Protein 5A1Q (pdb70)

Sequence (131 aa):
HITYKKLLDELKKEIGPIAKIIFLNKAESLGYDDVDDSNYKEILSVLKNKELREYVEIVEERLEKEGHIITYKKLLDELKKEIGPIAKIFLNNKAESSLGYDDVDDSSNYKEEEILSSSVLKNKELREYVEIVEERLEKE

B-factor: mean 31.56, std 14.57, range [15.2, 111.77]

Foldseek 3Di:
DDWPVNLLVLLCVQPNPCSVVLLVVCVVVVDPIDDPVCPVVSLVVQCPVVCVVSSVVSVVVVVVVD/DDWPVNLLVLLCVQVNPCSVVLLVVCVVVPDPTDDPVPPVVSLVVQCPPVCVVSSVVSVVVVVVD

Radius of gyration: 15.51 Å; Cα contacts (8 Å, |Δi|>4): 151; chains: 2; bounding box: 26×46×26 Å

Structure (mmCIF, N/CA/C/O backbone):
data_5A1Q
#
_entry.id   5A1Q
#
_cell.length_a   42.500
_cell.length_b   56.720
_cell.length_c   62.910
_cell.angle_alpha   90.00
_cell.angle_beta   90.00
_cell.angle_gamma   90.00
#
_symmetry.space_group_name_H-M   'P 21 21 21'
#
loop_
_entity.id
_entity.type
_entity.pdbx_description
1 polymer AF1502
2 non-polymer 'SULFATE ION'
3 water water
#
loop_
_atom_site.group_PDB
_atom_site.id
_atom_site.type_symbol
_atom_site.label_atom_id
_atom_site.label_alt_id
_atom_site.label_comp_id
_atom_site.label_asym_id
_atom_site.label_entity_id
_atom_site.label_seq_id
_atom_site.pdbx_PDB_ins_code
_atom_site.Cartn_x
_atom_site.Cartn_y
_atom_site.Cartn_z
_atom_site.occupancy
_atom_site.B_iso_or_equiv
_atom_site.auth_seq_id
_atom_site.auth_comp_id
_atom_site.auth_asym_id
_atom_site.auth_atom_id
_atom_site.pdbx_PDB_model_num
ATOM 1 N N . HIS A 1 3 ? 42.044 17.343 12.242 1.00 53.96 0 HIS A N 1
ATOM 2 C CA . HIS A 1 3 ? 41.138 18.250 13.027 1.00 57.06 0 HIS A CA 1
ATOM 3 C C . HIS A 1 3 ? 41.252 19.739 12.678 1.00 50.11 0 HIS A C 1
ATOM 4 O O . HIS A 1 3 ? 40.403 20.528 13.123 1.00 49.32 0 HIS A O 1
ATOM 19 N N . ILE A 1 5 ? 40.612 23.242 11.007 1.00 29.81 2 ILE A N 1
ATOM 20 C CA . ILE A 1 5 ? 39.489 23.786 10.260 1.00 28.61 2 ILE A CA 1
ATOM 21 C C . ILE A 1 5 ? 40.061 24.202 8.879 1.00 35.77 2 ILE A C 1
ATOM 22 O O . ILE A 1 5 ? 41.159 24.760 8.797 1.00 38.45 2 ILE A O 1
ATOM 27 N N . THR A 1 6 ? 39.327 23.887 7.815 1.00 26.66 3 THR A N 1
ATOM 28 C CA . THR A 1 6 ? 39.682 24.285 6.449 1.00 24.74 3 THR A CA 1
ATOM 29 C C . THR A 1 6 ? 38.503 25.059 5.843 1.00 23.69 3 THR A C 1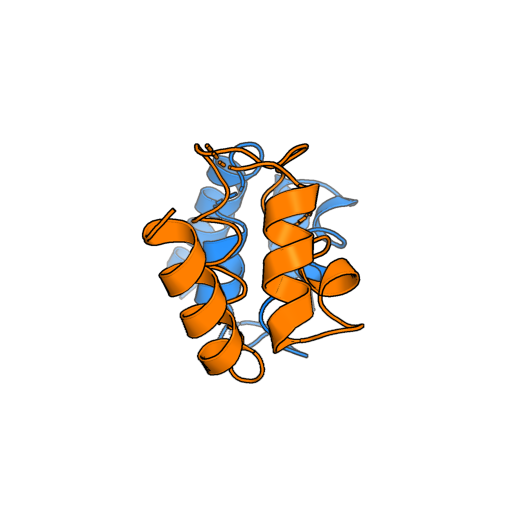
ATOM 30 O O . THR A 1 6 ? 37.350 25.053 6.333 1.00 23.85 3 THR A O 1
ATOM 34 N N . TYR A 1 7 ? 38.761 25.720 4.707 1.00 23.37 4 TYR A N 1
ATOM 35 C CA . TYR A 1 7 ? 37.685 26.267 3.956 1.00 22.85 4 TYR A CA 1
ATOM 36 C C . TYR A 1 7 ? 36.578 25.221 3.602 1.00 22.19 4 TYR A C 1
ATOM 37 O O . TYR A 1 7 ? 35.383 25.490 3.778 1.00 23.47 4 TYR A O 1
ATOM 46 N N . LYS A 1 8 ? 36.983 24.060 3.111 1.00 23.59 5 LYS A N 1
ATOM 47 C CA . LYS A 1 8 ? 36.015 23.032 2.753 1.00 30.45 5 LYS A CA 1
ATOM 48 C C . LYS A 1 8 ? 35.181 22.643 3.975 1.00 29.75 5 LYS A C 1
ATOM 49 O O . LYS A 1 8 ? 33.936 22.506 3.901 1.00 27.14 5 LYS A O 1
ATOM 52 N N . LYS A 1 9 ? 35.846 22.460 5.112 1.00 26.74 6 LYS A N 1
ATOM 53 C CA . LYS A 1 9 ? 35.138 22.047 6.319 1.00 31.51 6 LYS A CA 1
ATOM 54 C C . LYS A 1 9 ? 34.105 23.134 6.741 1.00 25.95 6 LYS A C 1
ATOM 55 O O . LYS A 1 9 ? 32.921 22.813 7.020 1.00 27.53 6 LYS A O 1
ATOM 61 N N . LEU A 1 10 ? 34.509 24.414 6.750 1.00 22.22 7 LEU A N 1
ATOM 62 C CA . LEU A 1 10 ? 33.701 25.449 7.229 1.00 21.63 7 LEU A CA 1
ATOM 63 C C . LEU A 1 10 ? 32.519 25.656 6.240 1.00 27.42 7 LEU A C 1
ATOM 64 O O . LEU A 1 10 ? 31.368 25.786 6.663 1.00 22.59 7 LEU A O 1
ATOM 69 N N . LEU A 1 11 ? 32.793 25.650 4.916 1.00 21.27 8 LEU A N 1
ATOM 70 C CA . LEU A 1 11 ? 31.731 25.778 3.939 1.00 21.95 8 LEU A CA 1
ATOM 71 C C . LEU A 1 11 ? 30.768 24.591 4.056 1.00 22.10 8 LEU A C 1
ATOM 72 O O . LEU A 1 11 ? 29.544 24.790 3.997 1.00 23.73 8 LEU A O 1
ATOM 77 N N . ASP A 1 12 ? 31.275 23.374 4.216 1.00 22.48 9 ASP A N 1
ATOM 78 C CA . ASP A 1 12 ? 30.391 22.206 4.367 1.00 27.55 9 ASP A CA 1
ATOM 79 C C . ASP A 1 12 ? 29.477 22.322 5.616 1.00 30.19 9 ASP A C 1
ATOM 80 O O . ASP A 1 12 ? 28.256 22.105 5.507 1.00 27.81 9 ASP A O 1
ATOM 85 N N . GLU A 1 13 ? 30.017 22.769 6.743 1.00 27.26 10 GLU A N 1
ATOM 86 C CA . GLU A 1 13 ? 29.176 22.960 7.937 1.00 27.56 10 GLU A CA 1
ATOM 87 C C . GLU A 1 13 ? 28.107 24.054 7.702 1.00 25.98 10 GLU A C 1
ATOM 88 O O . GLU A 1 13 ? 26.966 23.883 8.129 1.00 24.52 10 GLU A O 1
ATOM 94 N N . LEU A 1 14 ? 28.464 25.150 7.031 1.00 22.62 11 LEU A N 1
ATOM 95 C CA . LEU A 1 14 ? 27.525 26.220 6.830 1.00 20.82 11 LEU A CA 1
ATOM 96 C C . LEU A 1 14 ? 26.441 25.831 5.854 1.00 22.96 11 LEU A C 1
ATOM 97 O O . LEU A 1 14 ? 25.255 26.143 6.052 1.00 23.22 11 LEU A O 1
ATOM 102 N N . LYS A 1 15 ? 26.804 25.090 4.802 1.00 21.43 12 LYS A N 1
ATOM 103 C CA . LYS A 1 15 ? 25.822 24.669 3.822 1.00 26.81 12 LYS A CA 1
ATOM 104 C C . LYS A 1 15 ? 24.821 23.715 4.435 1.00 25.36 12 LYS A C 1
ATOM 105 O O . LYS A 1 15 ? 23.650 23.764 4.040 1.00 24.79 12 LYS A O 1
ATOM 111 N N . LYS A 1 16 ? 25.266 22.888 5.402 1.00 25.41 13 LYS A N 1
ATOM 112 C CA . LYS A 1 16 ? 24.338 22.006 6.115 1.00 32.46 13 LYS A CA 1
ATOM 113 C C . LYS A 1 16 ? 23.184 22.807 6.739 1.00 26.46 13 LYS A C 1
ATOM 114 O O . LYS A 1 16 ? 22.038 22.317 6.782 1.00 30.48 13 LYS A O 1
ATOM 120 N N . GLU A 1 17 ? 23.478 23.982 7.289 1.00 25.09 14 GLU A N 1
ATOM 121 C CA . GLU A 1 17 ? 22.468 24.824 7.953 1.00 26.15 14 GLU A CA 1
ATOM 122 C C . GLU A 1 17 ? 21.703 25.802 7.013 1.00 27.33 14 GLU A C 1
ATOM 123 O O . GLU A 1 17 ? 20.473 25.951 7.119 1.00 29.07 14 GLU A O 1
ATOM 129 N N . ILE A 1 18 ? 22.416 26.399 6.063 1.00 22.90 15 ILE A N 1
ATOM 130 C CA . ILE A 1 18 ? 22.019 27.608 5.314 1.00 22.44 15 ILE A CA 1
ATOM 131 C C . ILE A 1 18 ? 21.726 27.301 3.809 1.00 25.06 15 ILE A C 1
ATOM 132 O O . ILE A 1 18 ? 21.099 28.111 3.089 1.00 27.01 15 ILE A O 1
ATOM 137 N N . GLY A 1 19 ? 22.199 26.180 3.295 1.00 21.89 16 GLY A N 1
ATOM 138 C CA . GLY A 1 19 ? 22.059 25.836 1.878 1.00 22.12 16 GLY A CA 1
ATOM 139 C C . GLY A 1 19 ? 23.161 26.389 1.027 1.00 20.67 16 GLY A C 1
ATOM 140 O O . GLY A 1 19 ? 24.126 27.026 1.518 1.00 21.31 16 GLY A O 1
ATOM 141 N N . PRO A 1 20 ? 23.026 26.210 -0.303 1.00 21.86 17 PRO A N 1
ATOM 142 C CA . PRO A 1 20 ? 24.093 26.595 -1.236 1.00 20.94 17 PRO A CA 1
ATOM 143 C C . PRO A 1 20 ? 24.608 28.048 -1.137 1.00 22.79 17 PRO A C 1
ATOM 144 O O . PRO A 1 20 ? 25.782 28.341 -1.408 1.00 23.11 17 PRO A O 1
ATOM 148 N N . ILE A 1 21 ? 23.721 28.980 -0.762 1.00 20.39 18 ILE A N 1
ATOM 149 C CA . ILE A 1 21 ? 24.070 30.380 -0.636 1.00 20.41 18 ILE A CA 1
ATOM 150 C C . ILE A 1 21 ? 25.172 30.636 0.405 1.00 22.54 18 ILE A C 1
ATOM 151 O O . ILE A 1 21 ? 25.763 31.673 0.414 1.00 19.46 18 ILE A O 1
ATOM 156 N N . ALA A 1 22 ? 25.405 29.676 1.287 1.00 20.37 19 ALA A N 1
ATOM 157 C CA . ALA A 1 22 ? 26.484 29.831 2.277 1.00 19.40 19 ALA A CA 1
ATOM 158 C C . ALA A 1 22 ? 27.787 30.214 1.546 1.00 18.77 19 ALA A C 1
ATOM 159 O O . ALA A 1 22 ? 28.623 30.856 2.164 1.00 19.58 19 ALA A O 1
ATOM 161 N N . LYS A 1 23 ? 28.000 29.756 0.355 1.00 19.72 20 LYS A N 1
ATOM 162 C CA . LYS A 1 23 ? 29.252 30.014 -0.356 1.00 21.55 20 LYS A CA 1
ATOM 163 C C . LYS A 1 23 ? 29.430 31.547 -0.471 1.00 20.45 20 LYS A C 1
ATOM 164 O O . LYS A 1 23 ? 30.502 32.114 -0.204 1.00 20.13 20 LYS A O 1
ATOM 168 N N . ILE A 1 24 ? 28.392 32.239 -0.903 1.00 19.00 21 ILE A N 1
ATOM 169 C CA A ILE A 1 24 ? 28.591 33.678 -1.065 0.50 22.51 21 ILE A CA 1
ATOM 170 C CA B ILE A 1 24 ? 28.486 33.695 -1.053 0.50 21.14 21 ILE A CA 1
ATOM 171 C C . ILE A 1 24 ? 28.745 34.407 0.279 1.00 18.70 21 ILE A C 1
ATOM 172 O O . ILE A 1 24 ? 29.623 35.282 0.394 1.00 18.18 21 ILE A O 1
ATOM 181 N N . PHE A 1 25 ? 28.011 34.017 1.320 1.00 17.32 22 PHE A N 1
ATOM 182 C CA . PHE A 1 25 ? 28.178 34.680 2.604 1.00 18.51 22 PHE A CA 1
ATOM 183 C C . PHE A 1 25 ? 29.619 34.443 3.120 1.00 17.68 22 PHE A C 1
ATOM 184 O O . PHE A 1 25 ? 30.262 35.387 3.642 1.00 17.29 22 PHE A O 1
ATOM 192 N N . LEU A 1 26 ? 30.065 33.209 3.047 1.00 16.32 23 LEU A N 1
ATOM 193 C CA . LEU A 1 26 ? 31.433 32.889 3.563 1.00 19.98 23 LEU A CA 1
ATOM 194 C C . LEU A 1 26 ? 32.481 33.741 2.774 1.00 19.41 23 LEU A C 1
ATOM 195 O O . LEU A 1 26 ? 33.393 34.323 3.367 1.00 16.43 23 LEU A O 1
ATOM 200 N N . ASN A 1 27 ? 32.390 33.721 1.446 1.00 16.20 24 ASN A N 1
ATOM 201 C CA . ASN A 1 27 ? 33.395 34.395 0.638 1.00 16.47 24 ASN A CA 1
ATOM 202 C C . ASN A 1 27 ? 33.326 35.953 0.934 1.00 16.64 24 ASN A C 1
ATOM 203 O O . ASN A 1 27 ? 34.380 36.615 1.073 1.00 17.84 24 ASN A O 1
ATOM 208 N N . LYS A 1 28 ? 32.112 36.522 0.986 1.00 17.50 25 LYS A N 1
ATOM 209 C CA . LYS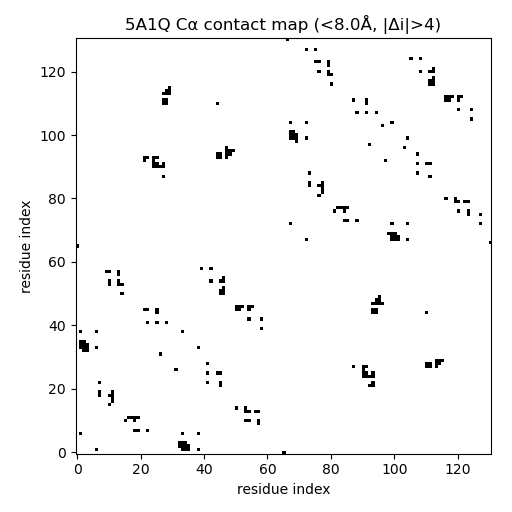 A 1 28 ? 32.023 37.973 1.211 1.00 16.29 25 LYS A CA 1
ATOM 210 C C . LYS A 1 28 ? 32.571 38.343 2.640 1.00 15.69 25 LYS A C 1
ATOM 211 O O . LYS A 1 28 ? 33.257 39.383 2.806 1.00 17.38 25 LYS A O 1
ATOM 217 N N . ALA A 1 29 ? 32.338 37.486 3.654 1.00 15.61 26 ALA A N 1
ATOM 218 C CA . ALA A 1 29 ? 32.882 37.776 4.975 1.00 17.14 26 ALA A CA 1
ATOM 219 C C . ALA A 1 29 ? 34.437 37.732 4.924 1.00 15.68 26 ALA A C 1
ATOM 220 O O . ALA A 1 29 ? 35.123 38.572 5.469 1.00 16.44 26 ALA A O 1
ATOM 230 N N . GLU A 1 31 ? 36.436 38.095 2.385 1.00 16.54 28 GLU A N 1
ATOM 231 C CA . GLU A 1 31 ? 36.952 39.188 1.543 1.00 19.61 28 GLU A CA 1
ATOM 232 C C . GLU A 1 31 ? 36.894 40.533 2.328 1.00 19.99 28 GLU A C 1
ATOM 233 O O . GLU A 1 31 ? 37.857 41.307 2.266 1.00 19.94 28 GLU A O 1
ATOM 239 N N . SER A 1 32 ? 35.789 40.744 3.062 1.00 16.74 29 SER A N 1
ATOM 240 C CA . SER A 1 32 ? 35.676 41.989 3.882 1.00 18.14 29 SER A CA 1
ATOM 241 C C . SER A 1 32 ? 36.784 42.062 4.911 1.00 17.81 29 SER A C 1
ATOM 242 O O . SER A 1 32 ? 37.314 43.128 5.183 1.00 18.31 29 SER A O 1
ATOM 245 N N . LEU A 1 33 ? 37.138 40.920 5.517 1.00 17.52 30 LEU A N 1
ATOM 246 C CA . LEU A 1 33 ? 38.160 40.850 6.527 1.00 17.15 30 LEU A CA 1
ATOM 247 C C . LEU A 1 33 ? 39.603 40.823 6.005 1.00 17.49 30 LEU A C 1
ATOM 248 O O . LEU A 1 33 ? 40.531 41.092 6.789 1.00 21.84 30 LEU A O 1
ATOM 253 N N . GLY A 1 34 ? 39.754 40.558 4.710 1.00 18.25 31 GLY A N 1
ATOM 254 C CA . GLY A 1 34 ? 41.083 40.466 4.067 1.00 22.48 31 GLY A CA 1
ATOM 255 C C . GLY A 1 34 ? 41.729 39.122 4.326 1.00 21.80 31 GLY A C 1
ATOM 256 O O . GLY A 1 34 ? 42.977 39.017 4.348 1.00 23.91 31 GLY A O 1
ATOM 257 N N . TYR A 1 35 ? 40.926 38.083 4.550 1.00 21.46 32 TYR A N 1
ATOM 258 C CA . TYR A 1 35 ? 41.474 36.707 4.753 1.00 20.99 32 TYR A CA 1
ATOM 259 C C . TYR A 1 35 ? 41.355 35.883 3.431 1.00 20.49 32 TYR A C 1
ATOM 260 O O . TYR A 1 35 ? 40.285 35.819 2.844 1.00 24.40 32 TYR A O 1
ATOM 269 N N . ASP A 1 36 ? 42.478 35.269 2.970 1.00 24.50 33 ASP A N 1
ATOM 270 C CA . ASP A 1 36 ? 42.452 34.487 1.732 1.00 27.17 33 ASP A CA 1
ATOM 271 C C . ASP A 1 36 ? 42.374 32.990 1.986 1.00 32.19 33 ASP A C 1
ATOM 272 O O . ASP A 1 36 ? 42.269 32.199 1.042 1.00 32.26 33 ASP A O 1
ATOM 277 N N . ASP A 1 37 ? 42.309 32.609 3.253 1.00 24.30 34 ASP A N 1
ATOM 278 C CA . ASP A 1 37 ? 42.044 31.218 3.554 1.00 25.20 34 ASP A CA 1
ATOM 279 C C . ASP A 1 37 ? 41.303 31.106 4.886 1.00 25.28 34 ASP A C 1
ATOM 280 O O . ASP A 1 37 ? 41.033 32.123 5.540 1.00 23.83 34 ASP A O 1
ATOM 285 N N . VAL A 1 38 ? 40.957 29.878 5.235 1.00 24.48 35 VAL A N 1
ATOM 286 C CA . VAL A 1 38 ? 40.312 29.576 6.495 1.00 23.12 35 VAL A CA 1
ATOM 287 C C . VAL A 1 38 ? 41.245 28.654 7.242 1.00 23.59 35 VAL A C 1
ATOM 288 O O . VAL A 1 38 ? 41.721 27.644 6.701 1.00 27.46 35 VAL A O 1
ATOM 292 N N . ASP A 1 39 ? 41.516 28.992 8.516 1.00 22.37 36 ASP A N 1
ATOM 293 C CA . ASP A 1 39 ? 42.346 28.142 9.343 1.00 23.95 36 ASP A CA 1
ATOM 294 C C . ASP A 1 39 ? 41.981 28.272 10.833 1.00 21.92 36 ASP A C 1
ATOM 295 O O . ASP A 1 39 ? 41.014 28.956 11.157 1.00 21.86 36 ASP A O 1
ATOM 300 N N . ASP A 1 40 ? 42.695 27.506 11.680 1.00 25.70 37 ASP A N 1
ATOM 301 C CA . ASP A 1 40 ? 42.354 27.544 13.121 1.00 30.94 37 ASP A CA 1
ATOM 302 C C . ASP A 1 40 ? 42.451 28.951 13.704 1.00 26.51 37 ASP A C 1
ATOM 303 O O . ASP A 1 40 ? 41.733 29.298 14.653 1.00 30.08 37 ASP A O 1
ATOM 308 N N . SER A 1 41 ? 43.334 29.765 13.142 1.00 25.16 38 SER A N 1
ATOM 309 C CA . SER A 1 41 ? 43.555 31.096 13.706 1.00 27.74 38 SER A CA 1
ATOM 310 C C . SER A 1 41 ? 42.457 32.085 13.380 1.00 27.06 38 SER A C 1
ATOM 311 O O . SER A 1 41 ? 42.306 33.048 14.142 1.00 27.55 38 SER A O 1
ATOM 314 N N . ASN A 1 42 ? 41.703 31.889 12.277 1.00 23.91 39 ASN A N 1
ATOM 315 C CA . ASN A 1 42 ? 40.773 32.929 11.805 1.00 20.25 39 ASN A CA 1
ATOM 316 C C . ASN A 1 42 ? 39.343 32.527 11.687 1.00 19.61 39 ASN A C 1
ATOM 317 O O . ASN A 1 42 ? 38.457 33.369 11.421 1.00 21.06 39 ASN A O 1
ATOM 322 N N . TYR A 1 43 ? 39.020 31.217 11.848 1.00 20.76 40 TYR A N 1
ATOM 323 C CA . TYR A 1 43 ? 37.652 30.825 11.617 1.00 19.68 40 TYR A CA 1
ATOM 324 C C . TYR A 1 43 ? 36.630 31.423 12.557 1.00 20.48 40 TYR A C 1
ATOM 325 O O . TYR A 1 43 ? 35.511 31.685 12.127 1.00 21.10 40 TYR A O 1
ATOM 334 N N . LYS A 1 44 ? 37.013 31.670 13.801 1.00 22.11 41 LYS A N 1
ATOM 335 C CA . LYS A 1 44 ? 36.029 32.149 14.740 1.00 22.66 41 LYS A CA 1
ATOM 336 C C . LYS A 1 44 ? 35.695 33.601 14.377 1.00 26.56 41 LYS A C 1
ATOM 337 O O . LYS A 1 44 ? 34.531 34.004 14.483 1.00 24.12 41 LYS A O 1
ATOM 343 N N . GLU A 1 45 ? 36.706 34.321 13.923 1.00 21.56 42 GLU A N 1
ATOM 344 C CA . GLU A 1 45 ? 36.461 35.719 13.460 1.00 25.28 42 GLU A CA 1
ATOM 345 C C . GLU A 1 45 ? 35.572 35.782 12.247 1.00 22.19 42 GLU A C 1
ATOM 346 O O . GLU A 1 45 ? 34.655 36.622 12.155 1.00 23.40 42 GLU A O 1
ATOM 352 N N . ILE A 1 46 ? 35.817 34.922 11.269 1.00 20.78 43 ILE A N 1
ATOM 353 C CA . ILE A 1 46 ? 34.896 34.794 10.163 1.00 20.25 43 ILE A CA 1
ATOM 354 C C . ILE A 1 46 ? 33.435 34.503 10.556 1.00 21.20 43 ILE A C 1
ATOM 355 O O . ILE A 1 46 ? 32.463 35.194 10.159 1.00 21.13 43 ILE A O 1
ATOM 360 N N . LEU A 1 47 ? 33.240 33.529 11.426 1.00 18.74 44 LEU A N 1
ATOM 361 C CA . LEU A 1 47 ? 31.933 33.265 11.943 1.00 19.22 44 LEU A CA 1
ATOM 362 C C . LEU A 1 47 ? 31.357 34.412 12.758 1.00 22.03 44 LEU A C 1
ATOM 363 O O . LEU A 1 47 ? 30.111 34.598 12.733 1.00 23.99 44 LEU A O 1
ATOM 368 N N . SER A 1 48 ? 32.180 35.158 13.484 1.00 21.43 45 SER A N 1
ATOM 369 C CA . SER A 1 48 ? 31.675 36.291 14.240 1.00 22.93 45 SER A CA 1
ATOM 370 C C . SER A 1 48 ? 30.976 37.320 13.287 1.00 24.06 45 SER A C 1
ATOM 371 O O . SER A 1 48 ? 29.949 37.922 13.648 1.00 23.14 45 SER A O 1
ATOM 374 N N . VAL A 1 49 ? 31.542 37.575 12.131 1.00 21.07 46 VAL A N 1
ATOM 375 C CA . VAL A 1 49 ? 30.885 38.444 11.124 1.00 20.63 46 VAL A CA 1
ATOM 376 C C . VAL A 1 49 ? 29.526 37.907 10.697 1.00 17.27 46 VAL A C 1
ATOM 377 O O . VAL A 1 49 ? 28.536 38.588 10.745 1.00 20.65 46 VAL A O 1
ATOM 381 N N . LEU A 1 50 ? 29.453 36.616 10.350 1.00 16.91 47 LEU A N 1
ATOM 382 C CA . LEU A 1 50 ? 28.246 36.026 9.896 1.00 19.76 47 LEU A CA 1
ATOM 383 C C . LEU A 1 50 ? 27.203 35.936 11.007 1.00 18.75 47 LEU A C 1
ATOM 384 O O . LEU A 1 50 ? 25.988 36.048 10.697 1.00 20.71 47 LEU A O 1
ATOM 389 N N . LYS A 1 51 ? 27.616 35.814 12.265 1.00 22.13 48 LYS A N 1
ATOM 390 C CA . LYS A 1 51 ? 26.665 35.873 13.379 1.00 22.90 48 LYS A CA 1
ATOM 391 C C . LYS A 1 51 ? 25.966 37.248 13.520 1.00 24.32 48 LYS A C 1
ATOM 392 O O . LYS A 1 51 ? 24.887 37.336 14.103 1.00 26.77 48 LYS A O 1
ATOM 411 N N . ASN A 1 53 ? 24.863 38.850 11.063 1.00 21.61 50 ASN A N 1
ATOM 412 C CA . ASN A 1 53 ? 23.789 38.844 10.066 1.00 22.25 50 ASN A CA 1
ATOM 413 C C . ASN A 1 53 ? 22.527 38.289 10.712 1.00 24.28 50 ASN A C 1
ATOM 414 O O . ASN A 1 53 ? 22.462 37.088 11.014 1.00 22.08 50 ASN A O 1
ATOM 419 N N . LYS A 1 54 ? 21.495 39.105 10.946 1.00 24.89 51 LYS A N 1
ATOM 420 C CA . LYS A 1 54 ? 20.311 38.653 11.687 1.00 23.24 51 LYS A CA 1
ATOM 421 C C . LYS A 1 54 ? 19.600 37.432 11.087 1.00 26.64 51 LYS A C 1
ATOM 422 O O . LYS A 1 54 ? 19.058 36.588 11.814 1.00 29.13 51 LYS A O 1
ATOM 425 N N . GLU A 1 55 ? 19.554 37.310 9.767 1.00 28.17 52 GLU A N 1
ATOM 426 C CA . GLU A 1 55 ? 18.916 36.164 9.142 1.00 28.42 52 GLU A CA 1
ATOM 427 C C . GLU A 1 55 ? 19.677 34.863 9.227 1.00 24.12 52 GLU A C 1
ATOM 428 O O . GLU A 1 55 ? 19.070 33.793 9.195 1.00 29.00 52 GLU A O 1
ATOM 434 N N . LEU A 1 56 ? 21.001 34.962 9.422 1.00 20.56 53 LEU A N 1
ATOM 435 C CA . LEU A 1 56 ? 21.893 33.808 9.550 1.00 21.66 53 LEU A CA 1
ATOM 436 C C . LEU A 1 56 ? 22.198 33.443 10.994 1.00 21.22 53 LEU A C 1
ATOM 437 O O . LEU A 1 56 ? 22.646 32.323 11.212 1.00 25.17 53 LEU A O 1
ATOM 442 N N . ARG A 1 57 ? 22.019 34.383 11.929 1.00 22.88 54 ARG A N 1
ATOM 443 C CA . ARG A 1 57 ? 22.609 34.278 13.288 1.00 23.35 54 ARG A CA 1
ATOM 444 C C . ARG A 1 57 ? 22.361 32.893 13.964 1.00 24.91 54 ARG A C 1
ATOM 445 O O . ARG A 1 57 ? 23.346 32.271 14.377 1.00 24.66 54 ARG A O 1
ATOM 453 N N . GLU A 1 58 ? 21.134 32.416 13.978 1.00 23.09 55 GLU A N 1
ATOM 454 C CA . GLU A 1 58 ? 20.883 31.142 14.675 1.00 24.86 55 GLU A CA 1
ATOM 455 C C . GLU A 1 58 ? 21.632 29.993 14.028 1.00 27.77 55 GLU A C 1
ATOM 456 O O . GLU 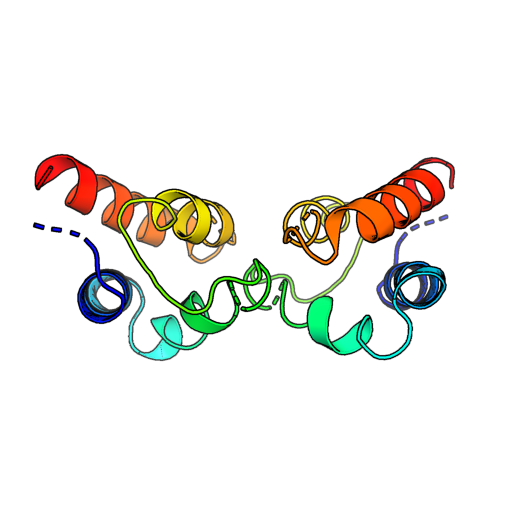A 1 58 ? 22.201 29.107 14.704 1.00 25.78 55 GLU A O 1
ATOM 462 N N . TYR A 1 59 ? 21.669 30.007 12.713 1.00 22.90 56 TYR A N 1
ATOM 463 C CA . TYR A 1 59 ? 22.279 28.931 11.957 1.00 21.49 56 TYR A CA 1
ATOM 464 C C . TYR A 1 59 ? 23.800 28.945 12.164 1.00 23.44 56 TYR A C 1
ATOM 465 O O . TYR A 1 59 ? 24.444 27.911 12.290 1.00 23.82 56 TYR A O 1
ATOM 474 N N . VAL A 1 60 ? 24.405 30.145 12.192 1.00 21.55 57 VAL A N 1
ATOM 475 C CA . VAL A 1 60 ? 25.844 30.275 12.451 1.00 23.24 57 VAL A CA 1
ATOM 476 C C . VAL A 1 60 ? 26.181 29.832 13.887 1.00 25.50 57 VAL A C 1
ATOM 477 O O . VAL A 1 60 ? 27.231 29.199 14.106 1.00 24.18 57 VAL A O 1
ATOM 481 N N . GLU A 1 61 ? 25.313 30.116 14.873 1.00 23.17 58 GLU A N 1
ATOM 482 C CA . GLU A 1 61 ? 25.474 29.720 16.258 1.00 26.10 58 GLU A CA 1
ATOM 483 C C . GLU A 1 61 ? 25.533 28.181 16.280 1.00 23.24 58 GLU A C 1
ATOM 484 O O . GLU A 1 61 ? 26.360 27.576 16.977 1.00 25.82 58 GLU A O 1
ATOM 490 N N . ILE A 1 62 ? 24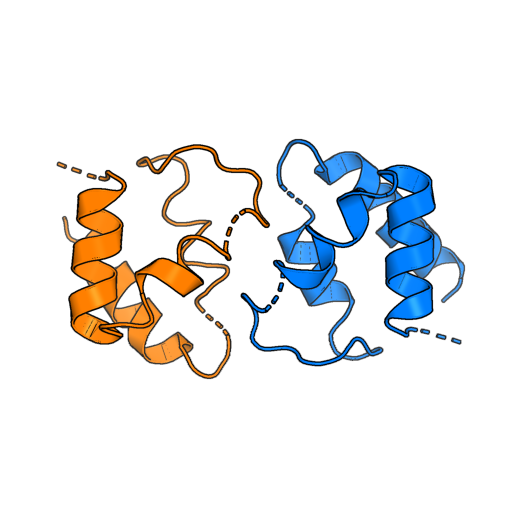.640 27.536 15.522 1.00 22.46 59 ILE A N 1
ATOM 491 C CA . ILE A 1 62 ? 24.623 26.053 15.461 1.00 22.96 59 ILE A CA 1
ATOM 492 C C . ILE A 1 62 ? 25.989 25.517 14.901 1.00 23.41 59 ILE A C 1
ATOM 493 O O . ILE A 1 62 ? 26.568 24.593 15.479 1.00 26.37 59 ILE A O 1
ATOM 498 N N . VAL A 1 63 ? 26.489 26.139 13.823 1.00 24.35 60 VAL A N 1
ATOM 499 C CA . VAL A 1 63 ? 27.826 25.723 13.309 1.00 23.69 60 VAL A CA 1
ATOM 500 C C . VAL A 1 63 ? 28.891 25.923 14.342 1.00 26.86 60 VAL A C 1
ATOM 501 O O . VAL A 1 63 ? 29.677 25.020 14.591 1.00 28.04 60 VAL A O 1
ATOM 505 N N . GLU A 1 64 ? 28.894 27.084 14.998 1.00 26.65 61 GLU A N 1
ATOM 506 C CA . GLU A 1 64 ? 29.889 27.300 16.079 1.00 32.74 61 GLU A CA 1
ATOM 507 C C . GLU A 1 64 ? 29.832 26.231 17.147 1.00 31.06 61 GLU A C 1
ATOM 508 O O . GLU A 1 64 ? 30.839 25.678 17.596 1.00 33.48 61 GLU A O 1
ATOM 514 N N . GLU A 1 65 ? 28.612 25.912 17.581 1.00 30.83 62 GLU A N 1
ATOM 515 C CA . GLU A 1 65 ? 28.410 24.925 18.582 1.00 29.98 62 GLU A CA 1
ATOM 516 C C . GLU A 1 65 ? 28.934 23.531 18.193 1.00 31.11 62 GLU A C 1
ATOM 517 O O . GLU A 1 65 ? 29.581 22.872 18.994 1.00 34.54 62 GLU A O 1
ATOM 523 N N . ARG A 1 66 ? 28.689 23.168 16.936 1.00 29.22 63 ARG A N 1
ATOM 524 C CA . ARG A 1 66 ? 29.131 21.870 16.394 1.00 32.31 63 ARG A CA 1
ATOM 525 C C . ARG A 1 66 ? 30.644 21.808 16.298 1.00 31.38 63 ARG A C 1
ATOM 526 O O . ARG A 1 66 ? 31.240 20.742 16.552 1.00 37.50 63 ARG A O 1
ATOM 534 N N . LEU A 1 67 ? 31.265 22.927 15.968 1.00 30.16 64 LEU A N 1
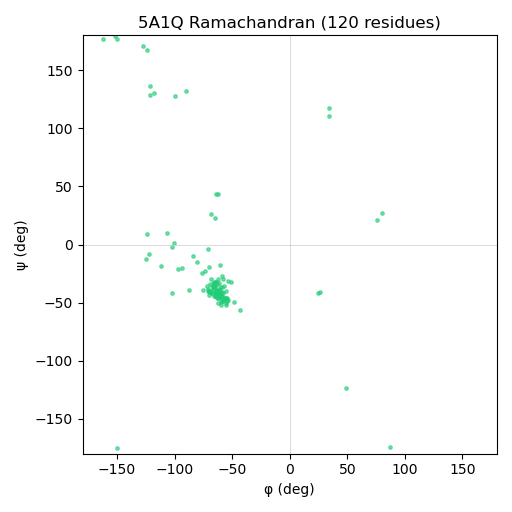ATOM 535 C CA . LEU A 1 67 ? 32.742 22.957 15.915 1.00 32.61 64 LEU A CA 1
ATOM 536 C C . LEU A 1 67 ? 33.337 22.862 17.287 1.00 44.39 64 LEU A C 1
ATOM 537 O O . LEU A 1 67 ? 34.298 22.126 17.464 1.00 43.35 64 LEU A O 1
ATOM 542 N N . GLU A 1 68 ? 32.744 23.552 18.273 1.00 40.46 65 GLU A N 1
ATOM 543 C CA . GLU A 1 68 ? 33.177 23.446 19.668 1.00 44.97 65 GLU A CA 1
ATOM 544 C C . GLU A 1 68 ? 33.111 22.031 20.201 1.00 43.96 65 GLU A C 1
ATOM 545 O O . GLU A 1 68 ? 34.001 21.569 20.932 1.00 49.32 65 GLU A O 1
ATOM 551 N N . LYS A 1 69 ? 32.042 21.314 19.860 1.00 42.51 66 LYS A N 1
ATOM 552 C CA . LYS A 1 69 ? 31.851 19.939 20.318 1.00 49.37 66 LYS A CA 1
ATOM 553 C C . LYS A 1 69 ? 32.919 18.977 19.793 1.00 47.14 66 LYS A C 1
ATOM 554 O O . LYS A 1 69 ? 33.399 18.076 20.539 1.00 46.05 66 LYS A O 1
ATOM 560 N N . GLU A 1 70 ? 33.260 19.146 18.525 1.00 45.49 67 GLU A N 1
ATOM 561 C CA . GLU A 1 70 ? 34.314 18.364 17.866 1.00 61.71 67 GLU A CA 1
ATOM 562 C C . GLU A 1 70 ? 35.740 18.696 18.366 1.00 56.75 67 GLU A C 1
ATOM 563 O O . GLU A 1 70 ? 36.661 17.892 18.192 1.00 83.91 67 GLU A O 1
ATOM 569 N N . GLY A 1 71 ? 35.910 19.862 18.991 1.00 43.96 68 GLY A N 1
ATOM 570 C CA . GLY A 1 71 ? 37.225 20.333 19.458 1.00 60.86 68 GLY A CA 1
ATOM 571 C C . GLY A 1 71 ? 37.646 19.667 20.756 1.00 59.47 68 GLY A C 1
ATOM 572 O O . GLY A 1 71 ? 38.832 19.753 21.140 1.00 46.85 68 GLY A O 1
ATOM 574 N N . HIS B 1 3 ? 20.623 65.039 10.030 1.00 62.62 0 HIS B N 1
ATOM 575 C CA . HIS B 1 3 ? 22.059 64.589 10.088 1.00 49.21 0 HIS B CA 1
ATOM 576 C C . HIS B 1 3 ? 22.206 63.059 9.973 1.00 45.92 0 HIS B C 1
ATOM 577 O O . HIS B 1 3 ? 23.241 62.499 10.280 1.00 47.38 0 HIS B O 1
ATOM 587 N N . ILE B 1 5 ? 22.600 59.288 8.845 1.00 30.35 2 ILE B N 1
ATOM 588 C CA A ILE B 1 5 ? 23.588 58.643 7.978 0.50 27.14 2 ILE B CA 1
ATOM 589 C CA B ILE B 1 5 ? 23.554 58.677 7.941 0.50 27.85 2 ILE B CA 1
ATOM 590 C C . ILE B 1 5 ? 22.772 57.952 6.850 1.00 31.83 2 ILE B C 1
ATOM 591 O O . ILE B 1 5 ? 21.650 57.403 7.071 1.00 33.70 2 ILE B O 1
ATOM 600 N N . THR B 1 6 ? 23.266 58.061 5.634 1.00 26.93 3 THR B N 1
ATOM 601 C CA . THR B 1 6 ? 22.703 57.379 4.453 1.00 24.60 3 THR B CA 1
ATOM 602 C C . THR B 1 6 ? 23.819 56.627 3.756 1.00 20.70 3 THR B C 1
ATOM 603 O O . THR B 1 6 ? 25.029 56.728 4.078 1.00 22.12 3 THR B O 1
ATOM 607 N N . TYR B 1 7 ? 23.432 55.808 2.769 1.00 23.67 4 TYR B N 1
ATOM 608 C CA . TYR B 1 7 ? 24.442 55.117 1.975 1.00 24.59 4 TYR B CA 1
ATOM 609 C C . TYR B 1 7 ? 25.405 56.124 1.338 1.00 21.27 4 TYR B C 1
ATOM 610 O O . TYR B 1 7 ? 26.660 55.893 1.380 1.00 20.77 4 TYR B O 1
ATOM 619 N N . LYS B 1 8 ? 24.887 57.186 0.745 1.00 22.90 5 LYS B N 1
ATOM 620 C CA . LYS B 1 8 ? 25.715 58.162 0.043 1.00 31.10 5 LYS B CA 1
ATOM 621 C C . LYS B 1 8 ? 26.686 58.864 0.982 1.00 26.07 5 LYS B C 1
ATOM 622 O O . LYS B 1 8 ? 27.841 58.995 0.650 1.00 24.07 5 LYS B O 1
ATOM 628 N N . LYS B 1 9 ? 26.257 59.208 2.213 1.00 25.51 6 LYS B N 1
ATOM 629 C CA . LYS B 1 9 ? 27.112 59.853 3.206 1.00 27.39 6 LYS B CA 1
ATOM 630 C C . LYS B 1 9 ? 28.176 58.908 3.708 1.00 23.25 6 LYS B C 1
ATOM 631 O O . LYS B 1 9 ? 29.375 59.292 3.833 1.00 23.51 6 LYS B O 1
ATOM 634 N N . LEU B 1 10 ? 27.845 57.602 3.964 1.00 20.71 7 LEU B N 1
ATOM 635 C CA . LEU B 1 10 ? 28.839 56.682 4.345 1.00 18.00 7 LEU B CA 1
ATOM 636 C C . LEU B 1 10 ? 29.844 56.365 3.218 1.00 17.98 7 LEU B C 1
ATOM 637 O O . LEU B 1 10 ? 31.091 56.371 3.435 1.00 18.95 7 LEU B O 1
ATOM 642 N N . LEU B 1 11 ? 29.356 56.200 2.003 1.00 19.50 8 LEU B N 1
ATOM 643 C CA . LEU 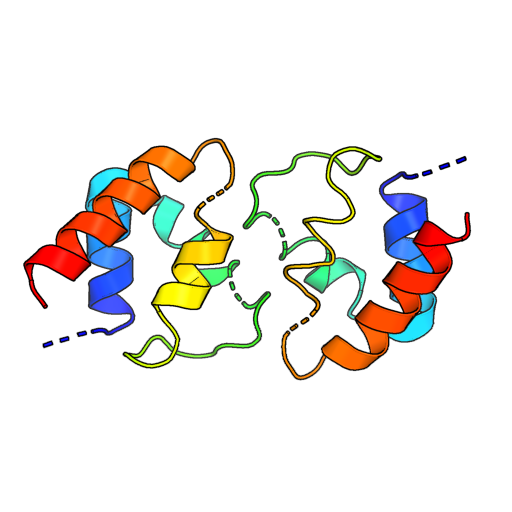B 1 11 ? 30.292 55.998 0.887 1.00 20.49 8 LEU B CA 1
ATOM 644 C C . LEU B 1 11 ? 31.179 57.234 0.662 1.00 19.80 8 LEU B C 1
ATOM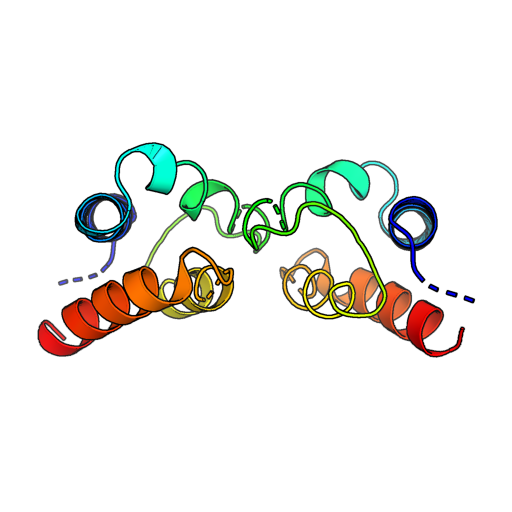 645 O O . LEU B 1 11 ? 32.379 57.080 0.478 1.00 19.95 8 LEU B O 1
ATOM 650 N N . ASP B 1 12 ? 30.616 58.423 0.736 1.00 19.61 9 ASP B N 1
ATOM 651 C CA . ASP B 1 12 ? 31.396 59.666 0.475 1.00 22.73 9 ASP B CA 1
ATOM 652 C C . ASP B 1 12 ? 32.503 59.780 1.523 1.00 25.18 9 ASP B C 1
ATOM 653 O O . ASP B 1 12 ? 33.646 60.140 1.213 1.00 23.21 9 ASP B O 1
ATOM 658 N N . GLU B 1 13 ? 32.185 59.479 2.768 1.00 22.44 10 GLU B N 1
ATOM 659 C CA . GLU B 1 13 ? 33.229 59.538 3.808 1.00 23.83 10 GLU B CA 1
ATOM 660 C C . GLU B 1 13 ? 34.281 58.456 3.613 1.00 21.91 10 GLU B C 1
ATOM 661 O O . GLU B 1 13 ? 35.515 58.734 3.777 1.00 21.09 10 GLU B O 1
ATOM 667 N N . LEU B 1 14 ? 33.872 57.232 3.265 1.00 18.76 11 LEU B N 1
ATOM 668 C CA . LEU B 1 14 ? 34.818 56.193 3.032 1.00 17.89 11 LEU B CA 1
ATOM 669 C C . LEU B 1 14 ? 35.756 56.554 1.857 1.00 20.72 11 LEU B C 1
ATOM 670 O O . LEU B 1 14 ? 36.996 56.310 1.926 1.00 18.96 11 LEU B O 1
ATOM 675 N N . LYS B 1 15 ? 35.216 57.168 0.803 1.00 17.73 12 LYS B N 1
ATOM 676 C CA . LYS B 1 15 ? 35.996 57.584 -0.389 1.00 20.01 12 LYS B CA 1
ATOM 677 C C . LYS B 1 15 ? 37.079 58.593 -0.026 1.00 22.99 12 LYS B C 1
ATOM 678 O O . LYS B 1 15 ? 38.134 58.608 -0.681 1.00 20.96 12 LYS B O 1
ATOM 684 N N . LYS B 1 16 ? 36.826 59.460 0.964 1.00 20.18 13 LYS B N 1
ATOM 685 C CA . LYS B 1 16 ? 37.841 60.424 1.378 1.00 21.08 13 LYS B CA 1
ATOM 686 C C . LYS B 1 16 ? 39.144 59.770 1.861 1.00 21.42 13 LYS B C 1
ATOM 687 O O . LYS B 1 16 ? 40.245 60.400 1.711 1.00 23.35 13 LYS B O 1
ATOM 693 N N . GLU B 1 17 ? 39.032 58.545 2.369 1.00 19.97 14 GLU B N 1
ATOM 694 C CA . GLU B 1 17 ? 40.216 57.769 2.858 1.00 19.71 14 GLU B CA 1
ATOM 695 C C . GLU B 1 17 ? 40.707 56.678 1.885 1.00 20.84 14 GLU B C 1
ATOM 696 O O . GLU B 1 17 ? 41.925 56.515 1.701 1.00 20.11 14 GLU B O 1
ATOM 702 N N . ILE B 1 18 ? 39.797 55.940 1.260 1.00 21.25 15 ILE B N 1
ATOM 703 C CA . ILE B 1 18 ? 40.171 54.759 0.510 1.00 18.50 15 ILE B CA 1
ATOM 704 C C . ILE B 1 18 ? 39.720 54.763 -0.957 1.00 20.32 15 ILE B C 1
ATOM 705 O O . ILE B 1 18 ? 39.913 53.804 -1.689 1.00 20.67 15 ILE B O 1
ATOM 710 N N . GLY B 1 19 ? 39.221 55.892 -1.392 1.00 19.26 16 GLY B N 1
ATOM 711 C CA . GLY B 1 19 ? 38.998 56.166 -2.780 1.00 23.51 16 GLY B CA 1
ATOM 712 C C . GLY B 1 19 ? 38.270 55.083 -3.508 1.00 21.53 16 GLY B C 1
ATOM 713 O O . GLY B 1 19 ? 37.154 54.744 -3.114 1.00 20.58 16 GLY B O 1
ATOM 714 N N . PRO B 1 20 ? 38.870 54.577 -4.575 1.00 23.05 17 PRO B N 1
ATOM 715 C CA . PRO B 1 20 ? 38.191 53.682 -5.484 1.00 24.02 17 PRO B CA 1
ATOM 716 C C . PRO B 1 20 ? 37.905 52.296 -4.968 1.00 22.95 17 PRO B C 1
ATOM 717 O O . PRO B 1 20 ? 37.316 51.510 -5.761 1.00 26.84 17 PRO B O 1
ATOM 721 N N . ILE B 1 21 ? 38.360 51.976 -3.779 1.00 19.28 18 ILE B N 1
ATOM 722 C CA . ILE B 1 21 ? 38.022 50.662 -3.216 1.00 21.82 18 ILE B CA 1
ATOM 723 C C . ILE B 1 21 ? 36.910 50.787 -2.167 1.00 18.04 18 ILE B C 1
ATOM 724 O O . ILE B 1 21 ? 36.434 49.788 -1.632 1.00 18.77 18 ILE B O 1
ATOM 729 N N . ALA B 1 22 ? 36.446 52.000 -1.890 1.00 17.29 19 ALA B N 1
ATOM 730 C CA . ALA B 1 22 ? 35.359 52.237 -0.900 1.00 17.91 19 ALA B CA 1
ATOM 731 C C . ALA B 1 22 ? 34.043 51.497 -1.272 1.00 18.53 19 ALA B C 1
ATOM 732 O O . ALA B 1 22 ? 33.456 50.811 -0.430 1.00 16.49 19 ALA B O 1
ATOM 734 N N . LYS B 1 23 ? 33.559 51.666 -2.499 1.00 18.19 20 LYS B N 1
ATOM 735 C CA . LYS B 1 23 ? 32.306 51.081 -2.934 1.00 18.09 20 LYS B CA 1
ATOM 736 C C . LYS B 1 23 ? 32.352 49.560 -2.853 1.00 19.24 20 LYS B C 1
ATOM 737 O O . LYS B 1 23 ? 31.430 48.899 -2.313 1.00 19.09 20 LYS B O 1
ATOM 743 N N . ILE B 1 24 ? 33.460 49.010 -3.299 1.00 17.44 21 ILE B N 1
ATOM 744 C CA . ILE B 1 24 ? 33.530 47.525 -3.320 1.00 18.31 21 ILE B CA 1
ATOM 745 C C . ILE B 1 24 ? 33.600 46.970 -1.906 1.00 16.38 21 ILE B C 1
ATOM 746 O O . ILE B 1 24 ? 32.868 45.968 -1.609 1.00 18.78 21 ILE B O 1
ATOM 751 N N . PHE B 1 25 ? 34.344 47.594 -0.995 1.00 16.37 22 PHE B N 1
ATOM 752 C CA . PHE B 1 25 ? 34.400 47.111 0.379 1.00 16.66 22 PHE B CA 1
ATOM 753 C C . PHE B 1 25 ? 33.097 47.344 1.137 1.00 17.75 22 PHE B C 1
ATOM 754 O O . PHE B 1 25 ? 32.666 46.475 1.949 1.00 17.25 22 PHE B O 1
ATOM 762 N N . LEU B 1 26 ? 32.483 48.503 0.929 1.00 16.74 23 LEU B N 1
ATOM 763 C CA . LEU B 1 26 ? 31.182 48.759 1.549 1.00 16.60 23 LEU B CA 1
ATOM 764 C C . LEU B 1 26 ? 30.204 47.678 1.178 1.00 19.86 23 LEU B C 1
ATOM 765 O O . LEU B 1 26 ? 29.462 47.160 2.036 1.00 17.94 23 LEU B O 1
ATOM 770 N N . ASN B 1 27 ? 30.085 47.382 -0.108 1.00 18.48 24 ASN B N 1
ATOM 771 C CA A ASN B 1 27 ? 29.170 46.363 -0.556 0.50 19.26 24 ASN B CA 1
ATOM 772 C CA B ASN B 1 27 ? 29.164 46.334 -0.588 0.50 20.65 24 ASN B CA 1
ATOM 773 C C . ASN B 1 27 ? 29.488 44.953 -0.025 1.00 18.61 24 ASN B C 1
ATOM 774 O O . ASN B 1 27 ? 28.592 44.239 0.371 1.00 20.72 24 ASN B O 1
ATOM 783 N N . LYS B 1 28 ? 30.772 44.571 -0.018 1.00 18.18 25 LYS B N 1
ATOM 784 C CA . LYS B 1 28 ? 31.098 43.302 0.599 1.00 19.71 25 LYS B CA 1
ATOM 785 C C . LYS B 1 28 ? 30.674 43.160 2.026 1.00 15.83 25 LYS B C 1
ATOM 786 O O . LYS B 1 28 ? 30.072 42.109 2.435 1.00 17.57 25 LYS B O 1
ATOM 792 N N . ALA B 1 29 ? 30.938 44.176 2.845 1.00 15.74 26 ALA B N 1
ATOM 793 C CA . ALA B 1 29 ? 30.646 44.109 4.233 1.00 17.05 26 ALA B CA 1
ATOM 794 C C . ALA B 1 29 ? 29.125 44.092 4.435 1.00 18.15 26 ALA B C 1
ATOM 795 O O . ALA B 1 29 ? 28.580 43.299 5.243 1.00 17.22 26 ALA B O 1
ATOM 805 N N . GLU B 1 31 ? 26.795 43.004 2.334 1.00 17.46 28 GLU B N 1
ATOM 806 C CA . GLU B 1 31 ? 26.319 41.734 1.866 1.00 19.50 28 GLU B CA 1
ATOM 807 C C . GLU B 1 31 ? 26.570 40.617 2.895 1.00 21.51 28 GLU B C 1
ATOM 808 O O . GLU B 1 31 ? 25.667 39.833 3.173 1.00 21.82 28 GLU B O 1
ATOM 814 N N . SER B 1 32 ? 27.738 40.641 3.521 1.00 16.76 29 SER B N 1
ATOM 815 C CA A SER B 1 32 ? 28.023 39.655 4.601 0.50 17.15 29 SER B CA 1
ATOM 816 C CA B SER B 1 32 ? 27.993 39.603 4.515 0.50 19.11 29 SER B CA 1
ATOM 817 C C . SER B 1 32 ? 27.082 39.754 5.742 1.00 18.19 29 SER B C 1
ATOM 818 O O . SER B 1 32 ? 26.653 38.755 6.324 1.00 21.60 29 SER B O 1
ATOM 823 N N . LEU B 1 33 ? 26.738 41.004 6.122 1.00 17.65 30 LEU B N 1
ATOM 824 C CA . LEU B 1 33 ? 25.909 41.303 7.255 1.00 17.62 30 LEU B CA 1
ATOM 825 C C . LEU B 1 33 ? 24.402 41.240 6.995 1.00 17.45 30 LEU B C 1
ATOM 826 O O . LEU B 1 33 ? 23.562 41.268 7.897 1.00 19.67 30 LEU B O 1
ATOM 831 N N . GLY B 1 34 ? 24.060 41.123 5.703 1.00 20.48 31 GLY B N 1
ATOM 832 C CA . GLY B 1 34 ? 22.654 41.057 5.343 1.00 22.95 31 GLY B CA 1
ATOM 833 C C . GLY B 1 34 ? 21.866 42.367 5.393 1.00 21.24 31 GLY B C 1
ATOM 834 O O . GLY B 1 34 ? 20.601 42.350 5.395 1.00 24.81 31 GLY B O 1
ATOM 835 N N . TYR B 1 35 ? 22.584 43.464 5.334 1.00 20.74 32 TYR B N 1
ATOM 836 C CA . TYR B 1 35 ? 21.936 44.763 5.447 1.00 23.81 32 TYR B CA 1
ATOM 837 C C . TYR B 1 35 ? 21.555 45.215 4.020 1.00 21.86 32 TYR B C 1
ATOM 838 O O . TYR B 1 35 ? 22.407 45.230 3.144 1.00 28.52 32 TYR B O 1
ATOM 847 N N . ASP B 1 36 ? 20.315 45.647 3.887 1.00 22.66 33 ASP B N 1
ATOM 848 C CA . ASP B 1 36 ? 19.774 46.039 2.567 1.00 36.65 33 ASP B CA 1
ATOM 849 C C . ASP B 1 36 ? 19.632 47.578 2.444 1.00 39.56 33 ASP B C 1
ATOM 850 O O . ASP B 1 36 ? 18.966 48.096 1.566 1.00 35.94 33 ASP B O 1
ATOM 855 N N . ASP B 1 37 ? 20.183 48.282 3.400 1.00 26.96 34 ASP B N 1
ATOM 856 C CA . ASP B 1 37 ? 20.308 49.728 3.325 1.00 28.49 34 ASP B CA 1
ATOM 857 C C . ASP B 1 37 ? 21.363 50.142 4.359 1.00 34.59 34 ASP B C 1
ATOM 858 O O . ASP B 1 37 ? 21.975 49.309 5.050 1.00 28.33 34 ASP B O 1
ATOM 863 N N . VAL B 1 38 ? 21.652 51.423 4.395 1.00 22.42 35 VAL B N 1
ATOM 864 C CA . VAL B 1 38 ? 22.525 51.984 5.381 1.00 21.17 35 VAL B CA 1
ATOM 865 C C . VAL B 1 38 ? 21.741 53.044 6.150 1.00 24.91 35 VAL B C 1
ATOM 866 O O . VAL B 1 38 ? 21.079 53.889 5.555 1.00 25.55 35 VAL B O 1
ATOM 870 N N . ASP B 1 39 ? 21.774 52.947 7.475 1.00 22.06 36 ASP B N 1
ATOM 871 C CA . ASP B 1 39 ? 21.179 53.937 8.315 1.00 22.96 36 ASP B CA 1
ATOM 872 C C . ASP B 1 39 ? 21.871 54.091 9.667 1.00 21.66 36 ASP B C 1
ATOM 873 O O . ASP B 1 39 ? 22.903 53.463 9.906 1.00 20.19 36 ASP B O 1
ATOM 878 N N . ASP B 1 40 ? 21.303 54.937 10.543 1.00 25.83 37 ASP B N 1
ATOM 879 C CA . ASP B 1 40 ? 21.981 55.159 11.802 1.00 26.73 37 ASP B CA 1
ATOM 880 C C . ASP B 1 40 ? 22.078 53.850 12.613 1.00 32.13 37 ASP B C 1
ATOM 881 O O . ASP B 1 40 ? 23.034 53.695 13.362 1.00 26.26 37 ASP B O 1
ATOM 886 N N . SER B 1 41 ? 21.107 52.927 12.438 1.00 23.49 38 SER B N 1
ATOM 887 C CA A SER B 1 41 ? 21.087 51.690 13.233 0.50 25.74 38 SER B CA 1
ATOM 888 C CA B SER B 1 41 ? 21.059 51.667 13.209 0.50 27.19 38 SER B CA 1
ATOM 889 C C . SER B 1 41 ? 22.145 50.662 12.813 1.00 25.10 38 SER B C 1
ATOM 890 O O . SER B 1 41 ? 22.524 49.812 13.630 1.00 28.11 38 SER B O 1
ATOM 895 N N . ASN B 1 42 ? 22.695 50.755 11.594 1.00 21.27 39 ASN B N 1
ATOM 896 C CA . ASN B 1 42 ? 23.648 49.733 11.115 1.00 20.40 39 ASN B CA 1
ATOM 897 C C . ASN B 1 42 ? 25.017 50.201 10.646 1.00 22.77 39 ASN B C 1
ATOM 898 O O . ASN B 1 42 ? 25.873 49.388 10.364 1.00 20.30 39 ASN B O 1
ATOM 903 N N . TYR B 1 43 ? 25.218 51.506 10.450 1.00 19.55 40 TYR B N 1
ATOM 904 C CA . TYR B 1 43 ? 26.477 51.937 9.893 1.00 21.72 40 TYR B CA 1
ATOM 905 C C . TYR B 1 43 ? 27.698 51.572 10.717 1.00 19.15 40 TYR B C 1
ATOM 906 O O . TYR B 1 43 ? 28.752 51.265 10.121 1.00 20.19 40 TYR B O 1
ATOM 915 N N . LYS B 1 44 ? 27.566 51.615 12.031 1.00 21.27 41 LYS B N 1
ATOM 916 C CA . LYS B 1 44 ? 28.733 51.304 12.886 1.00 21.09 41 LYS B CA 1
ATOM 917 C C . LYS B 1 44 ? 29.159 49.843 12.738 1.00 22.81 41 LYS B C 1
ATOM 918 O O . LYS B 1 44 ? 30.352 49.535 12.759 1.00 22.23 41 LYS B O 1
ATOM 924 N N . GLU B 1 45 ? 28.181 48.967 12.551 1.00 22.14 42 GLU B N 1
ATOM 925 C CA A GLU B 1 45 ? 28.392 47.539 12.420 0.33 21.12 42 GLU B CA 1
ATOM 926 C CA B GLU B 1 45 ? 28.440 47.525 12.408 0.33 22.70 42 GLU B CA 1
ATOM 927 C CA C GLU B 1 45 ? 28.559 47.535 12.456 0.33 20.50 42 GLU B CA 1
ATOM 928 C C . GLU B 1 45 ? 29.164 47.271 11.093 1.00 22.02 42 GLU B C 1
ATOM 929 O O . GLU B 1 45 ? 30.114 46.485 11.009 1.00 20.66 42 GLU B O 1
ATOM 945 N N . ILE B 1 46 ? 28.723 47.955 10.019 1.00 18.80 43 ILE B N 1
ATOM 946 C CA . ILE B 1 46 ? 29.460 47.856 8.752 1.00 18.81 43 ILE B CA 1
ATOM 947 C C . ILE B 1 46 ? 30.935 48.273 8.904 1.00 18.72 43 ILE B C 1
ATOM 948 O O . ILE B 1 46 ? 31.872 47.577 8.482 1.00 20.24 43 ILE B O 1
ATOM 953 N N . LEU B 1 47 ? 31.181 49.424 9.579 1.00 18.36 44 LEU B N 1
ATOM 954 C CA . LEU B 1 47 ? 32.520 49.929 9.736 1.00 19.36 44 LEU B CA 1
ATOM 955 C C . LEU B 1 47 ? 33.301 49.020 10.661 1.00 19.91 44 LEU B C 1
ATOM 956 O O . LEU B 1 47 ? 34.520 48.853 10.464 1.00 22.66 44 LEU B O 1
ATOM 961 N N . SER B 1 48 ? 32.659 48.410 11.689 1.00 21.01 45 SER B N 1
ATOM 962 C CA A SER B 1 48 ? 33.374 47.510 12.582 0.33 23.92 45 SER B CA 1
ATOM 963 C CA B SER B 1 48 ? 33.324 47.473 12.592 0.33 23.82 45 SER B CA 1
ATOM 964 C CA C SER B 1 48 ? 33.352 47.490 12.585 0.33 24.41 45 SER B CA 1
ATOM 965 C C . SER B 1 48 ? 33.952 46.315 11.840 1.00 23.07 45 SER B C 1
ATOM 966 O O . SER B 1 48 ? 35.079 45.892 12.163 1.00 25.57 45 SER B O 1
ATOM 973 N N . VAL B 1 49 ? 33.241 45.782 10.853 1.00 20.78 46 VAL B N 1
ATOM 974 C CA . VAL B 1 49 ? 33.794 44.691 10.026 1.00 19.07 46 VAL B CA 1
ATOM 975 C C . VAL B 1 49 ? 35.015 45.139 9.272 1.00 19.20 46 VAL B C 1
ATOM 976 O O . VAL B 1 49 ? 36.075 44.479 9.266 1.00 21.46 46 VAL B O 1
ATOM 980 N N . LEU B 1 50 ? 34.917 46.261 8.578 1.00 18.35 47 LEU B N 1
ATOM 981 C CA . LEU B 1 50 ? 36.040 46.775 7.764 1.00 18.18 47 LEU B CA 1
ATOM 982 C C . LEU B 1 50 ? 37.234 47.182 8.654 1.00 18.53 47 LEU B C 1
ATOM 983 O O . LEU B 1 50 ? 38.396 47.042 8.207 1.00 18.99 47 LEU B O 1
ATOM 988 N N . LYS B 1 51 ? 36.975 47.657 9.886 1.00 19.40 48 LYS B N 1
ATOM 989 C CA . LYS B 1 51 ? 38.109 47.920 10.829 1.00 23.90 48 LYS B CA 1
ATOM 990 C C . LYS B 1 51 ? 38.909 46.687 11.187 1.00 22.61 48 LYS B C 1
ATOM 991 O O . LYS B 1 51 ? 40.096 46.801 11.567 1.00 26.78 48 LYS B O 1
ATOM 1010 N N . ASN B 1 53 ? 39.833 44.463 9.059 1.00 18.41 50 ASN B N 1
ATOM 1011 C CA . ASN B 1 53 ? 40.717 44.222 7.945 1.00 19.37 50 ASN B CA 1
ATOM 1012 C C . ASN B 1 53 ? 42.038 45.035 8.195 1.00 20.75 50 ASN B C 1
ATOM 1013 O O . ASN B 1 53 ? 41.990 46.271 8.174 1.00 19.48 50 ASN B O 1
ATOM 1018 N N . LYS B 1 54 ? 43.155 44.344 8.326 1.00 23.20 51 LYS B N 1
ATOM 1019 C CA . LYS B 1 54 ? 44.404 44.982 8.689 1.00 22.76 51 LYS B CA 1
ATOM 1020 C C . LYS B 1 54 ? 44.812 46.046 7.724 1.00 25.84 51 LYS B C 1
ATOM 1021 O O . LYS B 1 54 ? 45.354 47.106 8.095 1.00 26.46 51 LYS B O 1
ATOM 1027 N N . GLU B 1 55 ? 44.556 45.831 6.432 1.00 21.98 52 GLU B N 1
ATOM 1028 C CA . GLU B 1 55 ? 44.856 46.826 5.435 1.00 23.46 52 GLU B CA 1
ATOM 1029 C C . GLU B 1 55 ? 44.083 48.111 5.520 1.00 23.63 52 GLU B C 1
ATOM 1030 O O . GLU B 1 55 ? 44.652 49.201 5.248 1.00 25.93 52 GLU B O 1
ATOM 1036 N N . LEU B 1 56 ? 42.795 48.019 5.887 1.00 18.75 53 LEU B N 1
ATOM 1037 C CA . LEU B 1 56 ? 41.939 49.144 5.890 1.00 20.05 53 LEU B CA 1
ATOM 1038 C C . LEU B 1 56 ? 41.886 49.825 7.231 1.00 19.23 53 LEU B C 1
ATOM 1039 O O . LEU B 1 56 ? 41.433 50.962 7.277 1.00 19.69 53 LEU B O 1
ATOM 1044 N N . ARG B 1 57 ? 42.251 49.133 8.312 1.00 20.50 54 ARG B N 1
ATOM 1045 C CA . ARG B 1 57 ? 41.963 49.555 9.694 1.00 20.05 54 ARG B CA 1
ATOM 1046 C C . ARG B 1 57 ? 42.177 51.054 10.008 1.00 21.30 54 ARG B C 1
ATOM 1047 O O . ARG B 1 57 ? 41.245 51.717 10.485 1.00 21.42 54 ARG B O 1
ATOM 1055 N N . GLU B 1 58 ? 43.386 51.560 9.757 1.00 22.22 55 GLU B N 1
ATOM 1056 C CA . GLU B 1 58 ? 43.683 52.953 10.132 1.00 22.58 55 GLU B CA 1
ATOM 1057 C C . GLU B 1 58 ? 42.854 53.964 9.396 1.00 25.98 55 GLU B C 1
ATOM 1058 O O . GLU B 1 58 ? 42.418 54.981 9.964 1.00 26.62 55 GLU B O 1
ATOM 1064 N N . TYR B 1 59 ? 42.508 53.643 8.152 1.00 21.30 56 TYR B N 1
ATOM 1065 C CA . TYR B 1 59 ? 41.711 54.522 7.348 1.00 22.68 56 TYR B CA 1
ATOM 1066 C C . TYR B 1 59 ? 40.235 54.503 7.787 1.00 22.76 56 TYR B C 1
ATOM 1067 O O . TYR B 1 59 ? 39.567 55.561 7.882 1.00 22.17 56 TYR B O 1
ATOM 1076 N N . VAL B 1 60 ? 39.757 53.314 8.123 1.00 19.09 57 VAL B N 1
ATOM 1077 C CA . VAL B 1 60 ? 38.359 53.140 8.573 1.00 20.76 57 VAL B CA 1
ATOM 1078 C C . VAL B 1 60 ? 38.143 53.834 9.911 1.00 22.55 57 VAL B C 1
ATOM 1079 O O . VAL B 1 60 ? 37.088 54.409 10.187 1.00 23.74 57 VAL B O 1
ATOM 1083 N N . GLU B 1 61 ? 39.131 53.793 10.822 1.00 19.72 58 GLU B N 1
ATOM 1084 C CA . GLU B 1 61 ? 39.084 54.506 12.084 1.00 21.63 58 GLU B CA 1
ATOM 1085 C C . GLU B 1 61 ? 38.808 56.015 11.856 1.00 24.14 58 GLU B C 1
ATOM 1086 O O . GLU B 1 61 ? 38.012 56.625 12.541 1.00 23.90 58 GLU B O 1
ATOM 1092 N N . ILE B 1 62 ? 39.519 56.607 10.910 1.00 23.34 59 ILE B N 1
ATOM 1093 C CA . ILE B 1 62 ? 39.376 58.036 10.645 1.00 22.41 59 ILE B CA 1
ATOM 1094 C C . ILE B 1 62 ? 37.900 58.283 10.136 1.00 21.78 59 ILE B C 1
ATOM 1095 O O . ILE B 1 62 ? 37.260 59.284 10.582 1.00 24.07 59 ILE B O 1
ATOM 1100 N N . VAL B 1 63 ? 37.403 57.395 9.279 1.00 20.64 60 VAL B N 1
ATOM 1101 C CA . VAL B 1 63 ? 36.042 57.554 8.693 1.00 21.61 60 VAL B CA 1
ATOM 1102 C C . VAL B 1 63 ? 35.032 57.475 9.836 1.00 20.74 60 VAL B C 1
ATOM 1103 O O . VAL B 1 63 ? 34.157 58.307 9.978 1.00 23.45 60 VAL B O 1
ATOM 1107 N N . GLU B 1 64 ? 35.216 56.508 10.741 1.00 22.97 61 GLU B N 1
ATOM 1108 C CA . GLU B 1 64 ? 34.276 56.342 11.863 1.00 27.13 61 GLU B CA 1
ATOM 1109 C C . GLU B 1 64 ? 34.270 57.512 12.785 1.00 30.24 61 GLU B C 1
ATOM 1110 O O . GLU B 1 64 ? 33.197 57.990 13.222 1.00 27.55 61 GLU B O 1
ATOM 1116 N N . GLU B 1 65 ? 35.477 58.031 13.057 1.00 25.47 62 GLU B N 1
ATOM 1117 C CA . GLU B 1 65 ? 35.616 59.164 13.947 1.00 29.14 62 GLU B CA 1
ATOM 1118 C C . GLU B 1 65 ? 34.913 60.389 13.347 1.00 30.85 62 GLU B C 1
ATOM 1119 O O . GLU B 1 65 ? 34.188 61.125 14.067 1.00 30.79 62 GLU B O 1
ATOM 1125 N N . ARG B 1 66 ? 35.075 60.604 12.055 1.00 26.78 63 ARG B N 1
ATOM 1126 C CA . ARG B 1 66 ? 34.457 61.778 11.419 1.00 26.69 63 ARG B CA 1
ATOM 1127 C C . ARG B 1 66 ? 32.925 61.624 11.463 1.00 31.94 63 ARG B C 1
ATOM 1128 O O . ARG B 1 66 ? 32.220 62.551 11.756 1.00 34.08 63 ARG B O 1
ATOM 1136 N N . LEU B 1 67 ? 32.413 60.448 11.156 1.00 29.30 64 LEU B N 1
ATOM 1137 C CA . LEU B 1 67 ? 30.914 60.238 11.141 1.00 28.64 64 LEU B CA 1
ATOM 1138 C C . LEU B 1 67 ? 30.261 60.368 12.501 1.00 41.49 64 LEU B C 1
ATOM 1139 O O . LEU B 1 67 ? 29.107 60.810 12.597 1.00 41.49 64 LEU B O 1
ATOM 1144 N N . GLU B 1 68 ? 30.984 59.968 13.545 1.00 34.72 65 GLU B N 1
ATOM 1145 C CA . GLU B 1 68 ? 30.5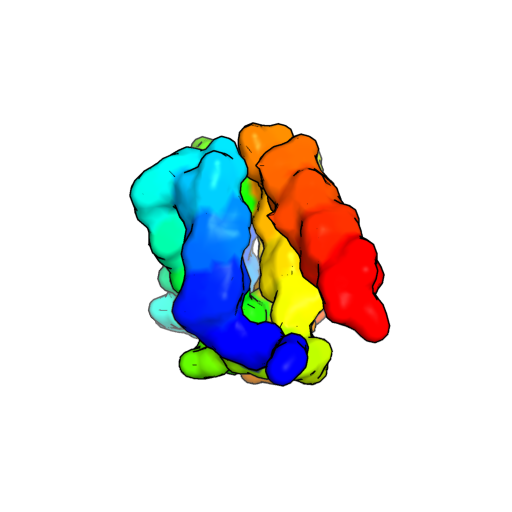14 60.088 14.911 1.00 38.25 65 GLU B CA 1
ATOM 1146 C C . GLU B 1 68 ? 30.398 61.521 15.326 1.00 51.75 65 GLU B C 1
ATOM 1147 O O . GLU B 1 68 ? 29.434 61.894 16.018 1.00 57.53 65 GLU B O 1
ATOM 1153 N N . LYS B 1 69 ? 31.355 62.338 14.905 1.00 43.39 66 LYS B N 1
ATOM 1154 C CA . LYS B 1 69 ? 31.294 63.781 15.189 1.00 48.70 66 LYS B CA 1
ATOM 1155 C C . LYS B 1 69 ? 29.968 64.361 14.666 1.00 71.81 66 LYS B C 1
ATOM 1156 O O . LYS B 1 69 ? 29.219 64.999 15.410 1.00 65.50 66 LYS B O 1
ATOM 1160 N N . GLU B 1 70 ? 29.672 64.096 13.395 1.00 64.57 67 GLU B N 1
ATOM 1161 C CA . GLU B 1 70 ? 28.414 64.518 12.755 1.00 84.84 67 GLU B CA 1
ATOM 1162 C C . GLU B 1 70 ? 27.164 63.915 13.427 1.00 85.46 67 GLU B C 1
ATOM 1163 O O . GLU B 1 70 ? 26.422 63.123 12.834 1.00 83.35 67 GLU B O 1
#

Nearest PDB structures (foldseek):
  5a1q-assembly1_B  TM=9.872E-01  e=2.979E-07  Archaeoglobus fulgidus
  5a1q-assembly1_B  TM=1.007E+00  e=1.147E-07  Archaeoglobus fulgidus

Organism: Archaeoglobus fulgidus (strain ATCC 49558 / DSM 4304 / JCM 9628 / NBRC 100126 / VC-16) (NCBI:txid224325)

Solvent-accessible surface area: 7888 Å² total

Secondary structure (DSSP, 8-state):
---HHHHHHHHHHHH-TTHHHHHHH---S--SS--TTTHHHHHHHH--TTTHHHHHHHHHHHHHH-/---HHHHHHHHHHHHGGGHHHHHHH--TT--SS--TTTHHHHHHHH--TTTHHHHHHHHHHHHH-